Protein AF-J9DWK1-F1 (afdb_monomer)

Radius of gyration: 15.16 Å; Cα contacts (8 Å, |Δi|>4): 97; chains: 1; bounding box: 30×35×37 Å

InterPro domains:
  IPR000086 NUDIX hydrolase domain [PF00293] (22-65)
  IPR015797 NUDIX hydrolase-like domain superfamily [SSF55811] (17-65)

pLDDT: mean 81.12, std 18.82, range [36.62, 97.5]

Mean predicted aligned error: 7.63 Å

Nearest PDB structures (foldseek):
  3o6z-assembly1_A  TM=3.503E-01  e=6.703E+00  Escherichia coli K-12

Foldseek 3Di:
DDFDFDDDDFDADPPDPPDWDKDFGWTWDQDPVRDIDTDWDQDCDPVRHRDIDTDMDTDDHRDDSD

Sequence (66 aa):
KRKFFFFFECGEIRCGENIAYVAVGIIFRERDDGNLELLLTQEAKRRCLGKWYIPAGRVEPGETIL

Structure (mmCIF, N/CA/C/O backbone):
data_AF-J9DWK1-F1
#
_entry.id   AF-J9DWK1-F1
#
loop_
_atom_site.group_PDB
_atom_site.id
_atom_site.type_symbol
_atom_site.label_atom_id
_atom_site.label_alt_id
_atom_site.label_comp_id
_atom_site.label_asym_id
_atom_site.label_entity_id
_atom_site.label_seq_id
_atom_site.pdbx_PDB_ins_code
_atom_site.Cartn_x
_atom_site.Cartn_y
_atom_site.Cartn_z
_atom_site.occupancy
_atom_site.B_iso_or_equiv
_atom_site.auth_seq_id
_atom_site.auth_comp_id
_atom_site.auth_asym_id
_atom_site.auth_atom_id
_atom_site.pdbx_PDB_model_num
ATOM 1 N N . LYS A 1 1 ? -14.674 21.324 8.297 1.00 39.41 1 LYS A N 1
ATOM 2 C CA . LYS A 1 1 ? -14.742 20.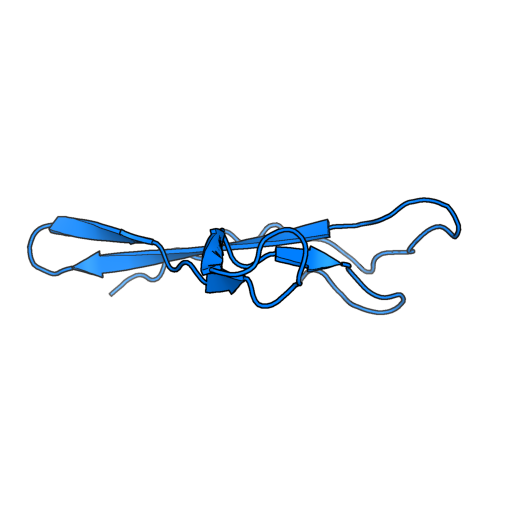572 7.012 1.00 39.41 1 LYS A CA 1
ATOM 3 C C . LYS A 1 1 ? -13.485 20.820 6.171 1.00 39.41 1 LYS A C 1
ATOM 5 O O . LYS A 1 1 ? -13.549 21.509 5.161 1.00 39.41 1 LYS A O 1
ATOM 10 N N . ARG A 1 2 ? -12.330 20.294 6.585 1.00 36.62 2 ARG A N 1
ATOM 11 C CA . ARG A 1 2 ? -11.105 20.295 5.774 1.00 36.62 2 ARG A CA 1
ATOM 12 C C . ARG A 1 2 ? -10.646 18.845 5.687 1.00 36.62 2 ARG A C 1
ATOM 14 O O . ARG A 1 2 ? -10.187 18.294 6.675 1.00 36.62 2 ARG A O 1
ATOM 21 N N 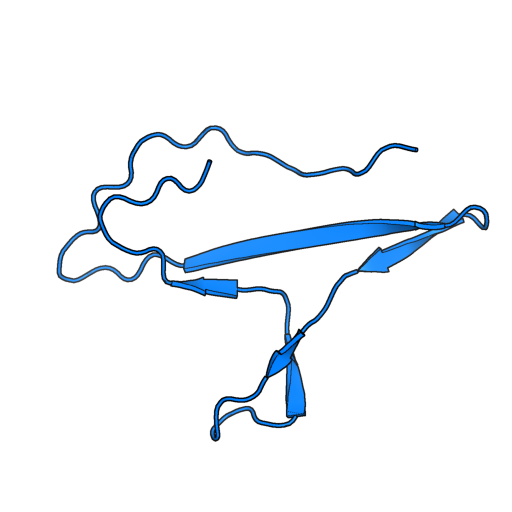. LYS A 1 3 ? -10.857 18.196 4.540 1.00 41.22 3 LYS A N 1
ATOM 22 C CA . LYS A 1 3 ? -10.148 16.948 4.252 1.00 41.22 3 LYS A CA 1
ATOM 23 C C . LYS A 1 3 ? -8.734 17.366 3.871 1.00 41.22 3 LYS A C 1
ATOM 25 O O . LYS A 1 3 ? -8.549 17.953 2.810 1.00 41.22 3 LYS A O 1
ATOM 30 N N . PHE A 1 4 ? -7.775 17.155 4.761 1.00 40.81 4 PHE A N 1
ATOM 31 C CA . PHE A 1 4 ? -6.372 17.368 4.433 1.00 40.81 4 PHE A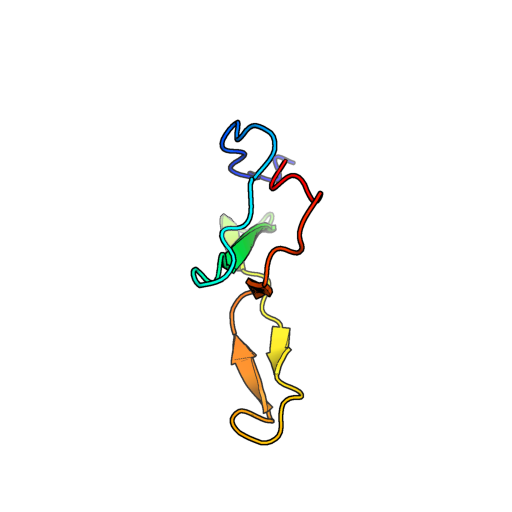 CA 1
ATOM 32 C C . PHE A 1 4 ? -5.906 16.192 3.577 1.00 40.81 4 PHE A C 1
ATOM 34 O O . PHE A 1 4 ? -5.584 15.123 4.087 1.00 40.81 4 PHE A O 1
ATOM 41 N N . PHE A 1 5 ? -5.931 16.393 2.264 1.00 48.34 5 PHE A N 1
ATOM 42 C CA . PHE A 1 5 ? -5.178 15.584 1.320 1.00 48.34 5 PHE A CA 1
ATOM 43 C C . PHE A 1 5 ? -3.837 16.285 1.118 1.00 48.34 5 PHE A C 1
ATOM 45 O O . PHE A 1 5 ? -3.796 17.412 0.625 1.00 48.34 5 PHE A O 1
ATOM 52 N N . PHE A 1 6 ? -2.746 15.656 1.549 1.00 41.50 6 PHE A N 1
ATOM 53 C CA . PHE A 1 6 ? -1.413 16.115 1.176 1.00 41.50 6 PHE A CA 1
ATOM 54 C C . PHE A 1 6 ? -1.170 15.709 -0.279 1.00 41.50 6 PHE A C 1
ATOM 56 O O . PHE A 1 6 ? -0.901 14.546 -0.563 1.00 41.50 6 PHE A O 1
ATOM 63 N N . PHE A 1 7 ? -1.312 16.670 -1.189 1.00 38.53 7 PHE A N 1
ATOM 64 C CA . PHE A 1 7 ? -0.929 16.531 -2.589 1.00 38.53 7 PHE A CA 1
ATOM 65 C C . PHE A 1 7 ? 0.518 17.011 -2.750 1.00 38.53 7 PHE A C 1
ATOM 67 O O . PHE A 1 7 ? 0.820 18.170 -2.473 1.00 38.53 7 PHE A O 1
ATOM 74 N N . PHE A 1 8 ? 1.412 16.119 -3.173 1.00 44.03 8 PHE A N 1
ATOM 75 C CA . PHE A 1 8 ? 2.726 16.491 -3.696 1.00 44.03 8 PHE A CA 1
ATOM 76 C C . PHE A 1 8 ? 2.607 16.620 -5.206 1.00 44.03 8 PHE A C 1
ATOM 78 O O . PHE A 1 8 ? 2.235 15.644 -5.848 1.00 44.03 8 PHE A O 1
ATOM 85 N N . GLU A 1 9 ? 2.935 17.783 -5.770 1.00 45.75 9 GLU A N 1
ATOM 86 C CA . GLU A 1 9 ? 2.904 17.980 -7.218 1.00 45.75 9 GLU A CA 1
ATOM 87 C C . GLU A 1 9 ? 4.001 17.117 -7.893 1.00 45.75 9 GLU A C 1
ATOM 89 O O . GLU A 1 9 ? 5.185 17.442 -7.838 1.00 45.75 9 GLU A O 1
ATOM 94 N N . CYS A 1 10 ? 3.628 15.967 -8.465 1.00 48.25 10 CYS A N 1
ATOM 95 C CA . CYS A 1 10 ? 4.486 15.053 -9.216 1.00 48.25 10 CYS A CA 1
ATOM 96 C C . CYS A 1 10 ? 4.061 15.002 -10.698 1.00 48.25 10 CYS A C 1
ATOM 98 O O . CYS A 1 10 ? 2.910 14.700 -11.003 1.00 48.25 10 CYS A O 1
ATOM 100 N N . GLY A 1 11 ? 4.983 15.302 -11.619 1.00 57.69 11 GLY A N 1
ATOM 101 C CA . GLY A 1 11 ? 4.747 15.181 -13.065 1.00 57.69 11 GLY A CA 1
ATOM 102 C C . GLY A 1 11 ? 4.567 13.730 -13.539 1.00 57.69 11 GLY A C 1
ATOM 103 O O . GLY A 1 11 ? 4.562 12.796 -12.741 1.00 57.69 11 GLY A O 1
ATOM 104 N N . GLU A 1 12 ? 4.438 13.534 -14.854 1.00 62.12 12 GLU A N 1
ATOM 105 C CA . GLU A 1 12 ? 4.295 12.206 -15.472 1.00 62.12 12 GLU A CA 1
ATOM 106 C C . GLU A 1 12 ? 5.440 11.260 -15.068 1.00 62.12 12 GLU A C 1
ATOM 108 O O . GLU A 1 12 ? 6.625 11.602 -15.162 1.00 62.12 12 GLU A O 1
ATOM 113 N N . ILE A 1 13 ? 5.093 10.051 -14.623 1.00 65.19 13 ILE A N 1
ATOM 114 C CA . ILE A 1 13 ? 6.075 9.085 -14.134 1.00 65.19 13 ILE A CA 1
ATOM 115 C C . ILE A 1 13 ? 6.497 8.184 -15.276 1.00 65.19 13 ILE A C 1
ATOM 117 O O . ILE A 1 13 ? 5.737 7.365 -15.789 1.00 65.19 13 ILE A O 1
ATOM 121 N N . ARG A 1 14 ? 7.777 8.276 -15.626 1.00 68.31 14 ARG A N 1
ATOM 122 C CA . ARG A 1 14 ? 8.420 7.277 -16.475 1.00 68.31 14 ARG A CA 1
ATOM 123 C C . ARG A 1 14 ? 8.754 6.063 -15.617 1.00 68.31 14 ARG A C 1
ATOM 125 O O . ARG A 1 14 ? 9.831 6.002 -15.027 1.00 68.31 14 ARG A O 1
ATOM 132 N N . CYS A 1 15 ? 7.821 5.117 -15.519 1.00 71.12 15 CYS A N 1
ATOM 133 C CA . CYS A 1 15 ? 8.067 3.838 -14.862 1.00 71.12 15 CYS A CA 1
ATOM 134 C C . CYS A 1 15 ? 9.220 3.114 -15.574 1.00 71.12 15 CYS A C 1
ATOM 136 O O . CYS A 1 15 ? 9.052 2.601 -16.677 1.00 71.12 15 CYS A O 1
ATOM 138 N N . GLY A 1 16 ? 10.406 3.102 -14.961 1.00 71.50 16 GLY A N 1
ATOM 139 C CA . GLY A 1 16 ? 11.534 2.318 -15.458 1.00 71.50 16 GLY A CA 1
ATOM 140 C C . GLY A 1 16 ? 11.228 0.818 -15.422 1.00 71.50 16 GLY A C 1
ATOM 141 O O . GLY A 1 16 ? 10.568 0.341 -14.502 1.00 71.50 16 GLY A O 1
ATOM 142 N N . GLU A 1 17 ? 11.749 0.061 -16.391 1.00 73.25 17 GLU A N 1
ATOM 143 C CA . GLU A 1 17 ? 11.439 -1.370 -16.574 1.00 73.25 17 GLU A CA 1
ATOM 144 C C . GLU A 1 17 ? 11.763 -2.242 -15.343 1.00 73.25 17 GLU A C 1
ATOM 146 O O . GLU A 1 17 ? 11.110 -3.256 -15.113 1.00 73.25 17 GLU A O 1
ATOM 151 N N . ASN A 1 18 ? 12.729 -1.817 -14.517 1.00 86.19 18 ASN A N 1
ATOM 152 C CA . ASN A 1 18 ? 13.230 -2.570 -13.360 1.00 86.19 18 ASN A CA 1
ATOM 153 C C . ASN A 1 18 ? 13.007 -1.872 -12.005 1.00 86.19 18 ASN A C 1
ATOM 155 O O . ASN A 1 18 ? 13.594 -2.283 -11.004 1.00 86.19 18 ASN A O 1
ATOM 159 N N . ILE A 1 19 ? 12.189 -0.815 -11.946 1.00 88.69 19 ILE A N 1
ATOM 160 C CA . ILE A 1 19 ? 11.883 -0.098 -10.698 1.00 88.69 19 ILE A CA 1
ATOM 161 C C . ILE A 1 19 ? 10.377 -0.162 -10.440 1.00 88.69 19 ILE A C 1
ATOM 163 O O . ILE A 1 19 ? 9.572 0.254 -11.270 1.00 88.69 19 ILE A O 1
ATOM 167 N N . ALA A 1 20 ? 9.987 -0.670 -9.269 1.00 86.38 20 ALA A N 1
ATOM 168 C CA . ALA A 1 20 ? 8.594 -0.677 -8.835 1.00 86.38 20 ALA A CA 1
ATOM 169 C C . ALA A 1 20 ? 8.270 0.613 -8.072 1.00 86.38 20 ALA A C 1
ATOM 171 O O . ALA A 1 20 ? 8.762 0.833 -6.966 1.00 86.38 20 ALA A O 1
ATOM 172 N N . TYR A 1 21 ? 7.412 1.441 -8.656 1.00 88.06 21 TYR A N 1
ATOM 173 C CA . TYR A 1 21 ? 6.874 2.633 -8.011 1.00 88.06 21 TYR A CA 1
ATOM 174 C C . TYR A 1 21 ? 5.615 2.250 -7.230 1.00 88.06 21 TYR A C 1
ATOM 176 O O . TYR A 1 21 ? 4.741 1.554 -7.751 1.00 88.06 21 TYR A O 1
ATOM 184 N N . VAL A 1 22 ? 5.532 2.676 -5.969 1.00 90.62 22 VAL A N 1
ATOM 185 C CA . VAL A 1 22 ? 4.394 2.403 -5.082 1.00 90.62 22 VAL A CA 1
ATOM 186 C C . VAL A 1 22 ? 3.824 3.729 -4.605 1.00 90.62 22 VAL A C 1
ATOM 188 O O . VAL A 1 22 ? 4.550 4.542 -4.036 1.00 90.62 22 VAL A O 1
ATOM 191 N N . ALA A 1 23 ? 2.527 3.928 -4.816 1.00 90.81 23 ALA A N 1
ATOM 192 C CA . ALA A 1 23 ? 1.780 5.055 -4.279 1.00 90.81 23 ALA A CA 1
ATOM 193 C C . ALA A 1 23 ? 1.023 4.628 -3.015 1.00 90.81 23 ALA A C 1
ATOM 195 O O . ALA A 1 23 ? 0.523 3.503 -2.920 1.00 90.81 23 ALA A O 1
ATOM 196 N N . VAL A 1 24 ? 0.940 5.535 -2.039 1.00 92.25 24 VAL A N 1
ATOM 197 C CA . VAL A 1 24 ? 0.260 5.310 -0.757 1.00 92.25 24 VAL A CA 1
ATOM 198 C C . VAL A 1 24 ? -0.663 6.488 -0.469 1.00 92.25 24 VAL A C 1
ATOM 200 O O . VAL A 1 24 ? -0.232 7.638 -0.486 1.00 92.25 24 VAL A O 1
ATOM 203 N N . GLY A 1 25 ? -1.931 6.198 -0.185 1.00 91.12 25 GLY A N 1
ATOM 204 C CA . GLY A 1 25 ? -2.939 7.198 0.148 1.00 91.12 25 GLY A CA 1
ATOM 205 C C . GLY A 1 25 ? -3.185 7.268 1.650 1.00 91.12 25 GLY A C 1
ATOM 206 O O . GLY A 1 25 ? -3.774 6.354 2.225 1.00 91.12 25 GLY A O 1
ATOM 207 N N . ILE A 1 26 ? -2.793 8.376 2.283 1.00 92.62 26 ILE A N 1
ATOM 208 C CA . ILE A 1 26 ? -3.125 8.653 3.684 1.00 92.62 26 ILE A CA 1
ATOM 209 C C . ILE A 1 26 ? -4.381 9.523 3.729 1.00 92.62 26 ILE A C 1
ATOM 211 O O . ILE A 1 26 ? -4.348 10.701 3.379 1.00 92.62 26 ILE A O 1
ATOM 215 N N . ILE A 1 27 ? -5.499 8.934 4.150 1.00 92.00 27 ILE A N 1
ATOM 216 C CA . ILE A 1 27 ? -6.803 9.601 4.147 1.00 92.00 27 ILE A CA 1
A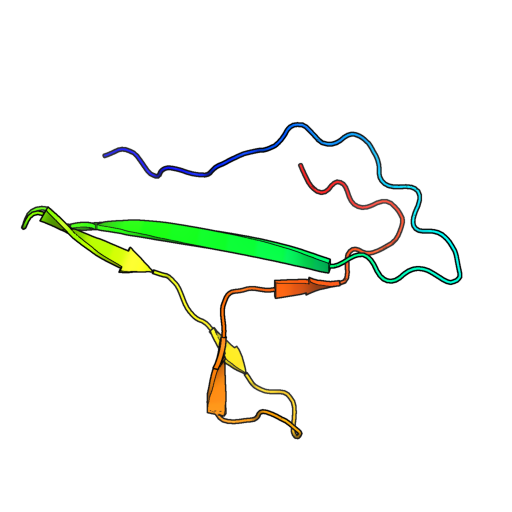TOM 217 C C . ILE A 1 27 ? -7.299 9.714 5.582 1.00 92.00 27 ILE A C 1
ATOM 219 O O . ILE A 1 27 ? -7.678 8.712 6.192 1.00 92.00 27 ILE A O 1
ATOM 223 N N . PHE A 1 28 ? -7.329 10.943 6.096 1.00 93.44 28 PHE A N 1
ATOM 224 C CA . PHE A 1 28 ? -7.857 11.233 7.423 1.00 93.44 28 PHE A CA 1
ATOM 225 C C . PHE A 1 28 ? -9.257 11.843 7.369 1.00 93.44 28 PHE A C 1
ATOM 227 O O . PHE A 1 28 ? -9.595 12.624 6.472 1.00 93.44 28 PHE A O 1
ATOM 234 N N . ARG A 1 29 ? -10.062 11.526 8.380 1.00 90.38 29 ARG A N 1
ATOM 235 C CA . ARG A 1 29 ? -11.316 12.205 8.695 1.00 90.38 29 ARG A CA 1
ATOM 236 C C . ARG A 1 29 ? -11.230 12.750 10.114 1.00 90.38 29 ARG A C 1
ATOM 238 O O . ARG A 1 29 ? -11.095 11.986 11.060 1.00 90.38 29 ARG A O 1
ATOM 245 N N . GLU A 1 30 ? -11.341 14.063 10.241 1.00 94.12 30 GLU A N 1
ATOM 246 C CA . GLU A 1 30 ? -11.542 14.727 11.526 1.00 94.12 30 GLU A CA 1
ATOM 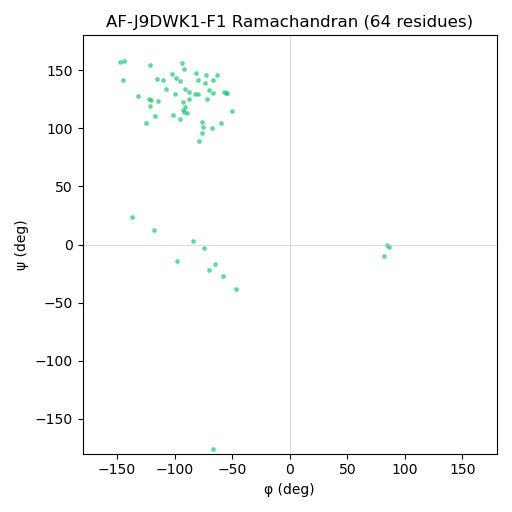247 C C . GLU A 1 30 ? -13.019 14.613 11.919 1.00 94.12 30 GLU A C 1
ATOM 249 O O . GLU A 1 30 ? -13.907 14.884 11.100 1.00 94.12 30 GLU A O 1
ATOM 254 N N . ARG A 1 31 ? -13.276 14.163 13.146 1.00 90.38 31 ARG A N 1
ATOM 255 C CA . AR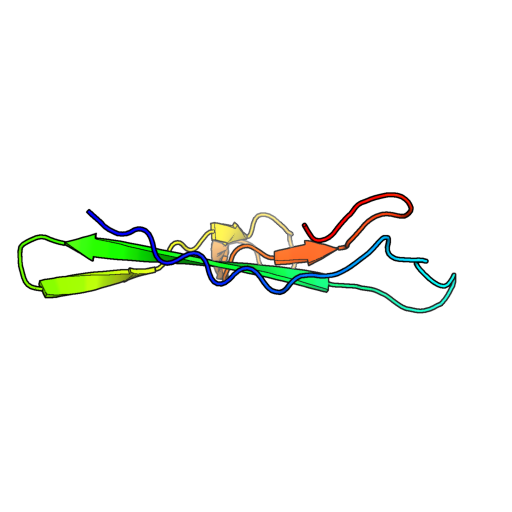G A 1 31 ? -14.604 14.121 13.756 1.00 90.38 31 ARG A CA 1
ATOM 256 C C . ARG A 1 31 ? -14.858 15.387 14.568 1.00 90.38 31 ARG A C 1
ATOM 258 O O . ARG A 1 31 ? -13.931 16.041 15.034 1.00 90.38 31 ARG A O 1
ATOM 265 N N . ASP A 1 32 ? -16.134 15.706 14.764 1.00 88.88 32 ASP A N 1
ATOM 266 C CA . ASP A 1 32 ? -16.554 16.909 15.495 1.00 88.88 32 ASP A CA 1
ATOM 267 C C . ASP A 1 32 ? -16.157 16.881 16.989 1.00 88.88 32 ASP A C 1
ATOM 269 O O . ASP A 1 32 ? -16.127 17.922 17.637 1.00 88.88 32 ASP A O 1
ATOM 273 N N . ASP A 1 33 ? -15.816 15.706 17.530 1.00 91.62 33 ASP A N 1
ATOM 274 C CA . ASP A 1 33 ? -15.293 15.500 18.888 1.00 91.62 33 ASP A CA 1
ATOM 275 C C . ASP A 1 33 ? -13.767 15.720 19.005 1.00 91.62 33 ASP A C 1
ATOM 277 O O . ASP A 1 33 ? -13.195 15.524 20.076 1.00 91.62 33 ASP A O 1
ATOM 281 N N . GLY A 1 34 ? -13.105 16.124 17.914 1.00 88.56 34 GLY A N 1
ATOM 282 C CA . GLY A 1 34 ? -11.659 16.348 17.844 1.00 88.56 34 GLY A CA 1
ATOM 283 C C . GLY A 1 34 ? -10.831 15.091 17.561 1.00 88.56 34 GLY A C 1
ATOM 284 O O . GLY A 1 34 ? -9.608 15.187 17.455 1.00 88.56 34 GLY A O 1
ATOM 285 N N . ASN A 1 35 ? -11.455 13.917 17.405 1.00 91.12 35 ASN A N 1
ATOM 286 C CA . ASN A 1 35 ? -10.736 12.692 17.061 1.00 91.12 35 ASN A CA 1
ATOM 287 C C . ASN A 1 35 ? -10.409 12.622 15.561 1.00 91.12 35 ASN A C 1
ATOM 289 O O . ASN A 1 35 ? -11.224 12.959 14.699 1.00 91.12 35 ASN A O 1
ATOM 293 N N . LEU A 1 36 ? -9.218 12.113 15.237 1.00 92.19 36 LEU A N 1
ATOM 294 C CA . LEU A 1 36 ? -8.794 11.818 13.868 1.00 92.19 36 LEU A CA 1
ATOM 295 C C . LEU A 1 36 ? -8.945 10.328 13.579 1.00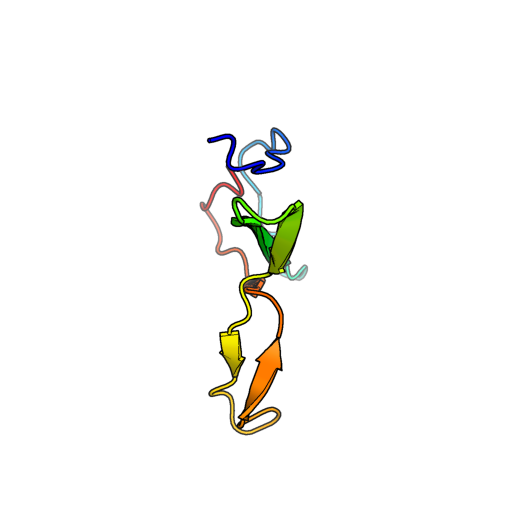 92.19 36 LEU A C 1
ATOM 297 O O . LEU A 1 36 ? -8.436 9.478 14.306 1.00 92.19 36 LEU A O 1
ATOM 301 N N . GLU A 1 37 ? -9.593 10.013 12.467 1.00 93.69 37 GLU A N 1
ATOM 302 C CA . GLU A 1 37 ? -9.695 8.656 11.949 1.00 93.69 37 GLU A CA 1
ATOM 303 C C . GLU A 1 37 ? -8.877 8.506 10.679 1.00 93.69 37 GLU A C 1
ATOM 305 O O . GLU A 1 37 ? -8.880 9.395 9.829 1.00 93.69 37 GLU A O 1
ATOM 310 N N . LEU A 1 38 ? -8.227 7.356 10.525 1.00 93.44 38 LEU A N 1
ATOM 311 C CA . LEU A 1 38 ? -7.471 6.988 9.334 1.00 93.44 38 LEU A CA 1
ATOM 312 C C . LEU A 1 38 ? -8.226 5.908 8.555 1.00 93.44 38 LEU A C 1
ATOM 314 O O . LEU A 1 38 ? -8.667 4.914 9.133 1.00 93.44 38 LEU A O 1
ATOM 318 N N . LEU A 1 39 ? -8.342 6.077 7.237 1.00 94.94 39 LEU A N 1
ATOM 319 C CA . LEU A 1 39 ? -8.855 5.024 6.369 1.00 94.94 39 LEU A CA 1
ATOM 320 C C . LEU A 1 39 ? -7.822 3.903 6.231 1.00 94.94 39 LEU A C 1
ATOM 322 O O . LEU A 1 39 ? -6.695 4.130 5.793 1.00 94.94 39 LEU A O 1
ATOM 326 N N . LEU A 1 40 ? -8.253 2.683 6.533 1.00 96.12 40 LEU A N 1
ATOM 327 C CA . LEU A 1 40 ? -7.501 1.458 6.295 1.00 96.12 40 LEU A CA 1
ATOM 328 C C . LEU A 1 40 ? -8.306 0.531 5.384 1.00 96.12 40 LEU A C 1
ATOM 330 O O . LEU A 1 40 ? -9.535 0.576 5.344 1.00 96.12 40 LEU A O 1
ATOM 334 N N . THR A 1 41 ? -7.598 -0.337 4.676 1.00 96.19 41 THR A N 1
ATOM 335 C CA . THR A 1 41 ? -8.167 -1.393 3.836 1.00 96.19 41 THR A CA 1
ATOM 336 C C . THR A 1 41 ? -7.790 -2.750 4.401 1.00 96.19 41 THR A C 1
ATOM 338 O O . THR A 1 41 ? -6.678 -2.932 4.902 1.00 96.19 41 THR A O 1
ATOM 341 N N . GLN A 1 42 ? -8.715 -3.703 4.336 1.00 97.50 42 GLN A N 1
ATOM 342 C CA . GLN A 1 42 ? -8.417 -5.082 4.687 1.00 97.50 42 GLN A CA 1
ATOM 343 C C . GLN A 1 42 ? -7.874 -5.812 3.456 1.00 97.50 42 GLN A C 1
ATOM 345 O O . GLN A 1 42 ? -8.498 -5.832 2.396 1.00 97.50 42 GLN A O 1
ATOM 350 N N . GLU A 1 43 ? -6.697 -6.407 3.598 1.00 97.31 43 GLU A N 1
ATOM 351 C CA . GLU A 1 43 ? -5.998 -7.079 2.512 1.00 97.31 43 GLU A CA 1
ATOM 352 C C . GLU A 1 43 ? -6.702 -8.377 2.099 1.00 97.31 43 GLU A C 1
ATOM 354 O O . GLU A 1 43 ? -7.011 -9.232 2.933 1.00 97.31 43 GLU A O 1
ATOM 359 N N . ALA A 1 44 ? -6.878 -8.551 0.787 1.00 96.38 44 ALA A N 1
ATOM 360 C CA . ALA A 1 44 ? -7.437 -9.760 0.173 1.00 96.38 44 ALA A CA 1
ATOM 361 C C . ALA A 1 44 ? -6.359 -10.724 -0.362 1.00 96.38 44 ALA A C 1
ATOM 363 O O . ALA A 1 44 ? -6.638 -11.880 -0.682 1.00 96.38 44 ALA A O 1
ATOM 364 N N . LYS A 1 45 ? -5.102 -10.275 -0.483 1.00 92.69 45 LYS A N 1
ATOM 365 C CA . LYS A 1 45 ? -4.008 -11.108 -1.007 1.00 92.69 45 LYS A CA 1
ATOM 366 C C . LYS A 1 45 ? -3.719 -12.254 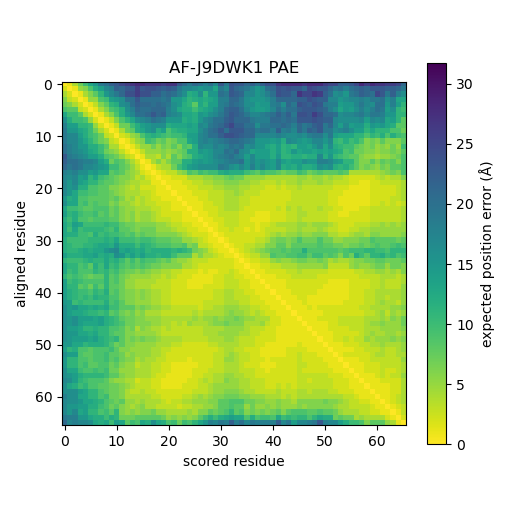-0.041 1.00 92.69 45 LYS A C 1
ATOM 368 O O . LYS A 1 45 ? -3.442 -12.015 1.127 1.00 92.69 45 LYS A O 1
ATOM 373 N N . ARG A 1 46 ? -3.644 -13.491 -0.547 1.00 96.75 46 ARG A N 1
ATOM 374 C CA . ARG A 1 46 ? -3.447 -14.717 0.257 1.00 96.75 46 ARG A CA 1
ATOM 375 C C . ARG A 1 46 ? -2.333 -14.624 1.314 1.00 96.75 46 ARG A C 1
ATOM 377 O O . ARG A 1 46 ? -2.500 -15.130 2.414 1.00 96.75 46 ARG A O 1
ATOM 384 N N . ARG A 1 47 ? -1.212 -13.957 1.007 1.00 96.62 47 ARG A N 1
ATOM 385 C CA . ARG A 1 47 ? -0.062 -13.799 1.927 1.00 96.62 47 ARG A CA 1
ATOM 386 C C . ARG A 1 47 ? -0.320 -12.880 3.132 1.00 96.62 47 ARG A C 1
ATOM 388 O O . ARG A 1 47 ? 0.414 -12.936 4.112 1.00 96.62 47 ARG A O 1
ATOM 395 N N . CYS A 1 48 ? -1.306 -11.996 3.041 1.00 95.12 48 CYS A N 1
ATOM 396 C CA . CYS A 1 48 ? -1.635 -10.999 4.060 1.00 95.12 48 CYS A CA 1
ATOM 397 C C . CYS A 1 48 ? -3.147 -10.887 4.285 1.00 95.12 48 CYS A C 1
ATOM 399 O O . CYS A 1 48 ? -3.616 -9.865 4.772 1.00 95.12 48 CYS A O 1
ATOM 401 N N . LEU A 1 49 ? -3.892 -11.942 3.953 1.00 96.50 49 LEU A N 1
ATOM 402 C CA . LEU A 1 49 ? -5.345 -11.970 4.020 1.00 96.50 49 LEU A CA 1
ATOM 403 C C . LEU A 1 49 ? -5.830 -11.598 5.426 1.00 96.50 49 LEU A C 1
ATOM 405 O O . LEU A 1 49 ? -5.346 -12.137 6.421 1.00 96.50 49 LEU A O 1
ATOM 409 N N . GLY A 1 50 ? -6.773 -10.661 5.495 1.00 96.75 50 GLY A N 1
ATOM 410 C CA . GLY A 1 50 ? -7.381 -10.211 6.745 1.00 96.75 50 GLY A CA 1
ATOM 411 C C . GLY A 1 50 ? -6.567 -9.175 7.526 1.00 96.75 50 GLY A C 1
ATOM 412 O O . GLY A 1 50 ? -7.107 -8.588 8.466 1.00 96.75 50 GLY A O 1
ATOM 413 N N . LYS A 1 51 ? -5.309 -8.903 7.142 1.00 97.38 51 LYS A N 1
ATOM 414 C CA . LYS A 1 51 ? -4.510 -7.824 7.742 1.00 97.38 51 LYS A CA 1
ATOM 415 C C . LYS A 1 51 ? -5.027 -6.464 7.282 1.00 97.38 51 LYS A C 1
ATOM 417 O O . LYS A 1 51 ? -5.451 -6.309 6.141 1.00 97.38 51 LYS A O 1
ATOM 422 N N . TRP A 1 52 ? -4.947 -5.479 8.165 1.00 96.56 52 TRP A N 1
ATOM 423 C CA . TRP A 1 52 ? -5.267 -4.094 7.843 1.00 96.56 52 TRP A CA 1
ATOM 424 C C . TRP A 1 52 ? -4.016 -3.364 7.368 1.00 96.56 52 TRP A C 1
ATOM 426 O O . TRP A 1 52 ? -2.953 -3.487 7.978 1.00 96.56 52 TRP A O 1
ATOM 436 N N . TYR A 1 53 ? -4.147 -2.614 6.281 1.00 94.81 53 TYR A N 1
ATOM 437 C CA . TYR A 1 53 ? -3.067 -1.820 5.713 1.00 94.81 53 TYR A CA 1
ATOM 438 C C . TYR A 1 53 ? -3.601 -0.506 5.145 1.00 94.81 53 TYR A C 1
ATOM 440 O O . TYR A 1 53 ? -4.790 -0.368 4.847 1.00 94.81 53 TYR A O 1
ATOM 448 N N . ILE A 1 54 ? -2.714 0.474 5.023 1.00 95.19 54 ILE A N 1
ATOM 449 C CA . ILE A 1 54 ? -3.030 1.753 4.387 1.00 95.19 54 ILE A CA 1
ATOM 450 C C . ILE A 1 54 ? -3.278 1.490 2.893 1.00 95.19 54 ILE A C 1
ATOM 452 O O . ILE A 1 54 ? -2.567 0.661 2.319 1.00 95.19 54 ILE A O 1
ATOM 456 N N . PRO A 1 55 ? -4.253 2.165 2.253 1.00 94.06 55 PRO A N 1
ATOM 457 C CA . PRO A 1 55 ? -4.439 2.070 0.810 1.00 94.06 55 PRO A CA 1
ATOM 458 C C . PRO A 1 55 ? -3.117 2.309 0.072 1.00 94.06 55 PRO A C 1
ATOM 460 O O . PRO A 1 55 ? -2.543 3.397 0.136 1.00 94.06 55 PRO A O 1
ATOM 463 N N . ALA A 1 56 ? -2.621 1.278 -0.605 1.00 93.50 56 ALA A N 1
ATOM 464 C CA . ALA A 1 56 ? -1.352 1.314 -1.316 1.00 93.50 56 ALA A CA 1
ATOM 465 C C . ALA A 1 56 ? -1.428 0.468 -2.589 1.00 93.50 56 ALA A C 1
ATOM 467 O O . ALA A 1 56 ? -2.026 -0.613 -2.599 1.00 93.50 56 ALA A O 1
ATOM 468 N N . GLY A 1 57 ? -0.795 0.952 -3.654 1.00 91.44 57 GLY A N 1
ATOM 469 C CA . GLY A 1 57 ? -0.840 0.339 -4.977 1.00 91.44 57 GLY A CA 1
ATOM 470 C C . GLY A 1 57 ? 0.452 0.542 -5.754 1.00 91.44 57 GLY A C 1
ATOM 471 O O . GLY A 1 57 ? 1.229 1.452 -5.468 1.00 91.44 57 GLY A O 1
ATOM 472 N N . ARG A 1 58 ? 0.692 -0.336 -6.730 1.00 91.12 58 ARG A N 1
ATOM 473 C CA . ARG A 1 58 ? 1.739 -0.129 -7.732 1.00 91.12 58 ARG A CA 1
ATOM 474 C C . ARG A 1 58 ? 1.257 0.950 -8.699 1.00 91.12 58 ARG A C 1
ATOM 476 O O . ARG A 1 58 ? 0.088 0.937 -9.057 1.00 91.12 58 ARG A O 1
ATOM 483 N N . VAL A 1 59 ? 2.157 1.845 -9.086 1.00 90.06 59 VAL A N 1
ATOM 484 C CA . VAL A 1 59 ? 1.906 2.818 -10.154 1.00 90.06 59 VAL A CA 1
ATOM 485 C C . VAL A 1 59 ? 2.145 2.138 -11.493 1.00 90.06 59 VAL A C 1
ATOM 487 O O . VAL A 1 59 ? 3.189 1.496 -11.681 1.00 90.06 59 VAL A O 1
ATOM 490 N N . GLU A 1 60 ? 1.188 2.266 -12.400 1.00 87.62 60 GLU A N 1
ATOM 491 C CA . GLU A 1 60 ? 1.279 1.710 -13.743 1.00 87.62 60 GLU A CA 1
ATOM 492 C C . GLU A 1 60 ? 1.876 2.725 -14.738 1.00 87.62 60 GLU A C 1
ATOM 494 O O . GLU A 1 60 ? 1.757 3.941 -14.555 1.00 87.62 60 GLU A O 1
ATOM 499 N N . PRO A 1 61 ? 2.559 2.259 -15.802 1.00 85.56 61 PRO A N 1
ATOM 500 C CA . PRO A 1 61 ? 3.120 3.150 -16.812 1.00 85.56 61 PRO A CA 1
ATOM 501 C C . PRO A 1 61 ? 2.048 4.037 -17.455 1.00 85.56 61 PRO A C 1
ATOM 503 O O . PRO A 1 61 ? 1.018 3.543 -17.911 1.00 85.56 61 PRO A O 1
ATOM 506 N N . GLY A 1 62 ? 2.319 5.341 -17.537 1.00 83.44 62 GLY A N 1
ATOM 507 C CA . GLY A 1 62 ? 1.385 6.330 -18.084 1.00 83.44 62 GLY A CA 1
ATOM 508 C C . GLY A 1 62 ? 0.382 6.885 -17.067 1.00 83.44 62 GLY A C 1
ATOM 509 O O . GLY A 1 62 ? -0.389 7.775 -17.419 1.00 83.44 62 GLY A O 1
ATOM 510 N N . GLU A 1 63 ? 0.396 6.412 -15.816 1.00 83.00 63 GLU A N 1
ATOM 511 C CA . GLU A 1 63 ? -0.351 7.040 -14.726 1.00 83.00 63 GLU A CA 1
ATOM 512 C C . GLU A 1 63 ? 0.403 8.248 -14.153 1.00 83.00 63 GLU A C 1
ATOM 514 O O . GLU A 1 63 ? 1.637 8.286 -14.071 1.00 83.00 63 GLU A O 1
ATOM 519 N N . THR A 1 64 ? -0.359 9.239 -13.701 1.00 78.44 64 THR A N 1
ATOM 520 C CA . THR A 1 64 ? 0.137 10.329 -12.865 1.00 78.44 64 THR A CA 1
ATOM 521 C C . THR A 1 64 ? -0.118 9.978 -11.398 1.00 78.44 64 THR A C 1
ATOM 523 O O . THR A 1 64 ? -1.165 9.442 -11.046 1.00 78.44 64 THR A O 1
ATOM 526 N N . ILE A 1 65 ? 0.828 10.291 -10.505 1.00 74.75 65 ILE A N 1
ATOM 527 C CA . ILE A 1 65 ? 0.577 10.239 -9.045 1.00 74.75 65 ILE A CA 1
ATOM 528 C C . ILE A 1 65 ? -0.302 11.433 -8.590 1.00 74.75 65 ILE A C 1
ATOM 530 O O . ILE A 1 65 ? -0.704 11.506 -7.427 1.00 74.75 65 ILE A O 1
ATOM 534 N N . LEU A 1 66 ? -0.638 12.337 -9.517 1.00 63.81 66 LEU A N 1
ATOM 535 C CA . LEU A 1 66 ? -1.473 13.523 -9.338 1.00 63.81 66 LEU A CA 1
ATOM 536 C C . LEU A 1 66 ? -2.795 13.451 -10.093 1.00 63.81 66 LEU A C 1
ATOM 538 O O . LEU A 1 66 ? -2.739 13.141 -11.307 1.00 63.81 66 LEU A O 1
#

Organism: Wuchereria bancrofti (NCBI:txid6293)

Solvent-accessible surface area (backbone atoms only — not comparable to full-atom values): 4438 Å² total; per-residue (Å²): 144,74,74,67,69,88,79,68,97,48,71,81,47,82,65,49,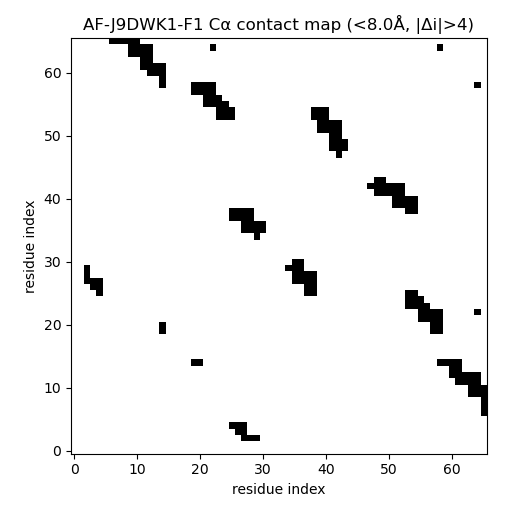97,88,54,87,50,73,49,73,54,76,48,53,46,76,44,99,87,74,48,76,42,72,58,66,39,71,35,79,54,84,94,48,51,75,40,77,41,63,47,66,46,75,62,55,78,82,45,54,89,96

Secondary structure (DSSP, 8-state):
----------------TT---EEE---EEE-TTS-EEE--EE--SGGGTT-EE--EEEPPTT----